Protein AF-A0A6M3MF80-F1 (afdb_monomer_lite)

Radius of gyration: 15.91 Å; chains: 1; bounding box: 51×30×34 Å

pLDDT: mean 82.83, std 15.23, range [41.06, 94.81]

Structure (mmCIF, N/CA/C/O backbone):
data_AF-A0A6M3MF80-F1
#
_entry.id   AF-A0A6M3MF80-F1
#
loop_
_atom_site.group_PDB
_atom_site.id
_atom_site.type_symbol
_atom_site.label_atom_id
_atom_site.label_alt_id
_atom_site.label_comp_id
_atom_site.label_asym_id
_atom_site.label_entity_id
_atom_site.label_seq_id
_atom_site.pdbx_PDB_ins_code
_atom_site.Cartn_x
_atom_site.Cartn_y
_atom_site.Cartn_z
_atom_site.occupancy
_atom_site.B_iso_or_equiv
_atom_site.auth_seq_id
_atom_site.auth_comp_id
_atom_site.auth_asym_id
_atom_site.auth_atom_id
_atom_site.pdbx_PDB_model_num
ATOM 1 N N . MET A 1 1 ? -9.483 19.059 14.553 1.00 41.12 1 MET A N 1
ATOM 2 C CA . MET A 1 1 ? -10.033 18.151 13.521 1.00 41.12 1 MET A CA 1
ATOM 3 C C . MET A 1 1 ? -10.210 16.780 14.150 1.00 41.12 1 MET A C 1
ATOM 5 O O . MET A 1 1 ? -9.221 16.153 14.491 1.00 41.12 1 MET A O 1
ATOM 9 N N . GLY A 1 2 ? -11.447 16.373 14.443 1.00 41.06 2 GLY A N 1
ATOM 10 C CA . GLY A 1 2 ? -11.705 15.128 15.172 1.00 41.06 2 GLY A CA 1
ATOM 11 C C . GLY A 1 2 ? -11.537 13.897 14.283 1.00 41.06 2 GLY A C 1
ATOM 12 O O . GLY A 1 2 ? -12.212 13.803 13.256 1.00 41.06 2 GLY A O 1
ATOM 13 N N . ASN A 1 3 ? -10.690 12.950 14.703 1.00 51.12 3 ASN A N 1
ATOM 14 C CA . ASN A 1 3 ? -10.635 11.589 14.164 1.00 51.12 3 ASN A CA 1
ATOM 15 C C . ASN A 1 3 ? -12.002 10.922 14.370 1.00 51.12 3 ASN A C 1
ATOM 17 O O . ASN A 1 3 ? -12.275 10.303 15.399 1.00 51.12 3 ASN A O 1
ATOM 21 N N . LYS A 1 4 ? -12.902 11.074 13.393 1.00 50.59 4 LYS A N 1
ATOM 22 C CA . LYS A 1 4 ? -14.149 10.308 13.340 1.00 50.59 4 LYS A CA 1
ATOM 23 C C . LYS A 1 4 ? -13.783 8.857 13.047 1.00 50.59 4 LYS A C 1
ATOM 25 O O . LYS A 1 4 ? -13.626 8.476 11.888 1.00 50.59 4 LYS A O 1
ATOM 30 N N . LYS A 1 5 ? -13.644 8.066 14.112 1.00 43.34 5 LYS A N 1
ATOM 31 C CA . LYS A 1 5 ? -13.491 6.612 14.044 1.00 43.34 5 LYS A CA 1
ATOM 32 C C . LYS A 1 5 ? -14.661 6.041 13.230 1.00 43.34 5 LYS A C 1
ATOM 34 O O . LYS A 1 5 ? -15.821 6.338 13.522 1.00 43.34 5 LYS A O 1
ATOM 39 N N . ARG A 1 6 ? -14.377 5.287 12.164 1.00 50.25 6 ARG A N 1
ATOM 40 C CA . ARG A 1 6 ? -15.400 4.748 11.247 1.00 50.25 6 ARG A CA 1
ATOM 41 C C . ARG A 1 6 ? -15.551 3.246 11.457 1.00 50.25 6 ARG A C 1
ATOM 43 O O . ARG A 1 6 ? -14.569 2.524 11.588 1.00 50.25 6 ARG A O 1
ATOM 50 N N . GLN A 1 7 ? -16.801 2.801 11.533 1.00 41.44 7 GLN A N 1
ATOM 51 C CA . GLN A 1 7 ? -17.178 1.448 11.931 1.00 41.44 7 GLN A CA 1
ATOM 52 C C . GLN A 1 7 ? -17.023 0.463 10.759 1.00 41.44 7 GLN A C 1
ATOM 54 O O . GLN A 1 7 ? -17.594 0.663 9.686 1.00 41.44 7 GLN A O 1
ATOM 59 N N . ILE A 1 8 ? -16.256 -0.604 10.968 1.00 50.84 8 ILE A N 1
ATOM 60 C CA . ILE A 1 8 ? -16.008 -1.713 10.042 1.00 50.84 8 ILE A CA 1
ATOM 61 C C . ILE A 1 8 ? -16.216 -2.998 10.850 1.00 50.84 8 ILE A C 1
ATOM 63 O O . ILE A 1 8 ? -15.571 -3.185 11.871 1.00 50.84 8 ILE A O 1
ATOM 67 N N . GLN A 1 9 ? -17.154 -3.860 10.445 1.00 45.75 9 GLN A N 1
ATOM 68 C CA . GLN A 1 9 ? -17.501 -5.097 11.179 1.00 45.75 9 GLN A CA 1
ATOM 69 C C . GLN A 1 9 ? -17.860 -4.898 12.671 1.00 45.75 9 GLN A C 1
ATOM 71 O O . GLN A 1 9 ? -17.595 -5.753 13.505 1.00 45.75 9 GLN A O 1
ATOM 76 N N . GLY A 1 10 ? -18.445 -3.752 13.033 1.00 46.53 10 GLY A N 1
ATOM 77 C CA . GLY A 1 10 ? -18.724 -3.413 14.435 1.00 46.53 10 GLY A CA 1
ATOM 78 C C . GLY A 1 10 ? -17.530 -2.819 15.198 1.00 46.53 10 GLY A C 1
ATOM 79 O O . GLY A 1 10 ? -17.752 -2.185 16.225 1.00 46.53 10 GLY A O 1
ATOM 80 N N . ALA A 1 11 ? -16.307 -2.896 14.663 1.00 49.03 11 ALA A N 1
ATOM 81 C CA . ALA A 1 11 ? -15.111 -2.266 15.216 1.00 49.03 11 ALA A CA 1
ATOM 82 C C . ALA A 1 11 ? -14.863 -0.891 14.568 1.00 49.03 11 ALA A C 1
ATOM 84 O O . ALA A 1 11 ? -14.827 -0.745 13.348 1.00 49.03 11 ALA A O 1
ATOM 85 N N . GLN A 1 12 ? -14.732 0.161 15.375 1.00 57.62 12 GLN A N 1
ATOM 86 C CA . GLN A 1 12 ? -14.357 1.480 14.872 1.00 57.62 12 GLN A CA 1
ATOM 87 C C . GLN A 1 12 ? -12.836 1.549 14.718 1.00 57.62 12 GLN A C 1
ATOM 89 O O . GLN A 1 12 ? -12.127 1.647 15.716 1.00 57.62 12 GLN A O 1
ATOM 94 N N . TYR A 1 13 ? -12.337 1.518 13.482 1.00 65.50 13 TYR A N 1
ATOM 95 C CA . TYR A 1 13 ? -10.906 1.680 13.234 1.00 65.50 13 TYR A CA 1
ATOM 96 C C . TYR A 1 13 ? -10.577 3.162 13.059 1.00 65.50 13 TYR A C 1
ATOM 98 O O . TYR A 1 13 ? -11.255 3.895 12.328 1.00 65.50 13 TYR A O 1
ATOM 106 N N . ASP A 1 14 ? -9.519 3.602 13.732 1.00 83.81 14 ASP A N 1
ATOM 107 C CA . ASP A 1 14 ? -8.822 4.825 13.362 1.00 83.81 14 ASP A CA 1
ATOM 108 C C . ASP A 1 14 ? -7.997 4.511 12.107 1.00 83.81 14 ASP A C 1
ATOM 110 O O . ASP A 1 14 ? -6.937 3.891 12.179 1.00 83.81 14 ASP A O 1
ATOM 114 N N . VAL A 1 15 ? -8.538 4.858 10.934 1.00 85.19 15 VAL A N 1
ATOM 115 C CA . VAL A 1 15 ? -7.902 4.541 9.645 1.00 85.19 15 VAL A CA 1
ATOM 116 C C . VAL A 1 15 ? -6.537 5.220 9.526 1.00 85.19 15 VAL A C 1
ATOM 118 O O . VAL A 1 15 ? -5.638 4.664 8.904 1.00 85.19 15 VAL A O 1
ATOM 121 N N . THR A 1 16 ? -6.361 6.382 10.157 1.00 88.56 16 THR A N 1
ATOM 122 C CA . THR A 1 16 ? -5.079 7.086 10.179 1.00 88.56 16 THR A CA 1
ATOM 123 C C . THR A 1 16 ? -4.037 6.274 10.936 1.00 88.56 16 THR A C 1
ATOM 125 O O . THR A 1 16 ? -2.975 5.995 10.385 1.00 88.56 16 THR A O 1
ATOM 128 N N . ALA A 1 17 ? -4.359 5.827 12.154 1.00 88.69 17 ALA A N 1
ATOM 129 C CA . ALA A 1 17 ? -3.465 4.968 12.930 1.00 88.69 17 ALA A CA 1
ATOM 130 C C . ALA A 1 17 ? -3.173 3.649 12.195 1.00 88.69 17 ALA A C 1
ATOM 132 O O . ALA A 1 17 ? -2.020 3.253 12.062 1.00 88.69 17 ALA A O 1
ATOM 133 N N . LEU A 1 18 ? -4.204 3.023 11.619 1.00 90.62 18 LEU A N 1
ATOM 134 C CA . LEU A 1 18 ? -4.070 1.779 10.862 1.00 90.62 18 LEU A CA 1
ATOM 135 C C . LEU A 1 18 ? -3.082 1.906 9.691 1.00 90.62 18 LEU A C 1
ATOM 137 O O . LEU A 1 18 ? -2.252 1.021 9.488 1.00 90.62 18 LEU A O 1
ATOM 141 N N . VAL A 1 19 ? -3.185 2.985 8.911 1.00 92.31 19 VAL A N 1
ATOM 142 C CA . VAL A 1 19 ? -2.297 3.228 7.767 1.00 92.31 19 VAL A CA 1
ATOM 143 C C . VAL A 1 19 ? -0.877 3.522 8.231 1.00 92.31 19 VAL A C 1
ATOM 145 O O . VAL A 1 19 ? 0.053 2.921 7.703 1.00 92.31 19 VAL A O 1
ATOM 148 N N . LEU A 1 20 ? -0.705 4.382 9.237 1.00 92.31 20 LEU A N 1
ATOM 149 C CA . LEU A 1 20 ? 0.613 4.697 9.793 1.00 92.31 20 LEU A CA 1
ATOM 150 C C . LEU A 1 20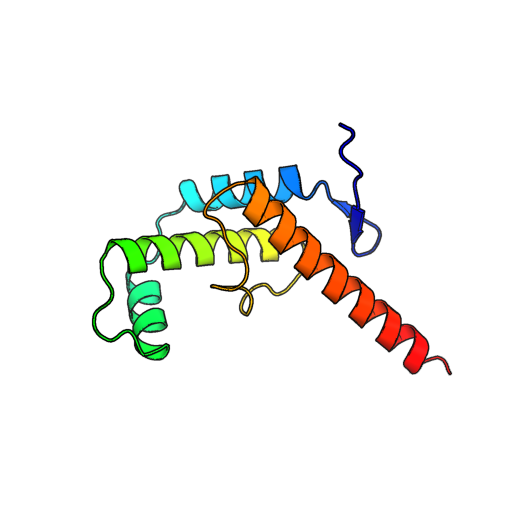 ? 1.326 3.444 10.307 1.00 92.31 20 LEU A C 1
ATOM 152 O O . LEU A 1 20 ? 2.488 3.214 9.987 1.00 92.31 20 LEU A O 1
ATOM 156 N N . GLU A 1 21 ? 0.618 2.601 11.052 1.00 92.94 21 GLU A N 1
ATOM 157 C CA . GLU A 1 21 ? 1.169 1.362 11.591 1.00 92.94 21 GLU A CA 1
ATOM 158 C C . GLU A 1 21 ? 1.473 0.325 10.499 1.00 92.94 21 GLU A C 1
ATOM 160 O O . GLU A 1 21 ? 2.427 -0.442 10.630 1.00 92.94 21 GLU A O 1
ATOM 165 N N . ALA A 1 22 ? 0.685 0.281 9.420 1.00 93.31 22 ALA A N 1
ATOM 166 C CA . ALA A 1 22 ? 0.958 -0.586 8.276 1.00 93.31 22 ALA A CA 1
ATOM 167 C C . ALA A 1 22 ? 2.177 -0.112 7.469 1.00 93.31 22 ALA A C 1
ATOM 169 O O . ALA A 1 22 ? 2.993 -0.938 7.067 1.00 93.31 22 ALA A O 1
ATOM 170 N N . MET A 1 23 ? 2.326 1.201 7.273 1.00 93.19 23 MET A N 1
ATOM 171 C CA . MET A 1 23 ? 3.507 1.793 6.636 1.00 93.19 23 MET A CA 1
ATOM 172 C C . MET A 1 23 ? 4.765 1.536 7.466 1.00 93.19 23 MET A C 1
ATOM 174 O O . MET A 1 23 ? 5.736 1.009 6.937 1.00 93.19 23 MET A O 1
ATOM 178 N N . ALA A 1 24 ? 4.708 1.785 8.776 1.00 93.25 24 ALA A N 1
ATOM 179 C CA . ALA A 1 24 ? 5.822 1.509 9.679 1.00 93.25 24 ALA A CA 1
ATOM 180 C C . ALA A 1 24 ? 6.206 0.018 9.704 1.00 93.25 24 ALA A C 1
ATOM 182 O O . ALA A 1 24 ? 7.386 -0.312 9.749 1.00 93.25 24 ALA A O 1
ATOM 183 N N . ALA A 1 25 ? 5.226 -0.891 9.652 1.00 91.81 25 ALA A N 1
ATOM 184 C CA . ALA A 1 25 ? 5.494 -2.327 9.584 1.00 91.81 25 ALA A CA 1
ATOM 185 C C . ALA A 1 25 ? 6.148 -2.747 8.258 1.00 91.81 25 ALA A C 1
ATOM 187 O O . ALA A 1 25 ? 6.995 -3.634 8.259 1.00 91.81 25 ALA A O 1
ATOM 188 N N . ALA A 1 26 ? 5.774 -2.125 7.138 1.00 90.25 26 ALA A N 1
ATOM 189 C CA . ALA A 1 26 ? 6.410 -2.383 5.850 1.00 90.25 26 ALA A CA 1
ATOM 190 C C . ALA A 1 26 ? 7.850 -1.848 5.805 1.00 90.25 26 ALA A C 1
ATOM 192 O O . ALA A 1 26 ? 8.726 -2.504 5.250 1.00 90.25 26 ALA A O 1
ATOM 193 N N . ASP A 1 27 ? 8.103 -0.692 6.424 1.00 87.75 27 ASP A N 1
ATOM 194 C CA . ASP A 1 27 ? 9.421 -0.047 6.428 1.00 87.75 27 ASP A CA 1
ATOM 195 C C . ASP A 1 27 ? 10.461 -0.806 7.287 1.00 87.75 27 ASP A C 1
ATOM 197 O O . ASP A 1 27 ? 11.662 -0.619 7.101 1.00 87.75 27 ASP A O 1
ATOM 201 N N . THR A 1 28 ? 10.035 -1.687 8.203 1.00 88.12 28 THR A N 1
ATOM 202 C CA . THR A 1 28 ? 10.934 -2.542 9.007 1.00 88.12 28 THR A CA 1
ATOM 203 C C . THR A 1 28 ? 11.144 -3.942 8.428 1.00 88.12 28 THR A C 1
ATOM 205 O O . THR A 1 28 ? 11.952 -4.709 8.956 1.00 88.12 28 THR A O 1
ATOM 208 N N . GLN A 1 29 ? 10.432 -4.298 7.358 1.00 88.25 29 GLN A N 1
ATOM 209 C CA . GLN A 1 29 ? 10.541 -5.608 6.726 1.00 88.25 29 GLN A CA 1
ATOM 210 C C . GLN A 1 29 ? 11.621 -5.634 5.647 1.00 88.25 29 GLN A C 1
ATOM 212 O O . GLN A 1 29 ? 11.823 -4.679 4.898 1.00 88.25 29 GLN A O 1
ATOM 217 N N . VAL A 1 30 ? 12.280 -6.787 5.520 1.00 87.75 30 VAL A N 1
ATOM 218 C CA . VAL A 1 30 ? 13.078 -7.089 4.331 1.00 87.75 30 VAL A CA 1
ATOM 219 C C . VAL A 1 30 ? 12.104 -7.294 3.174 1.00 87.75 30 VAL A C 1
ATOM 221 O O . VAL A 1 30 ? 11.332 -8.252 3.167 1.00 87.75 30 VAL A O 1
ATOM 224 N N . LEU A 1 31 ? 12.109 -6.359 2.226 1.00 89.69 31 LEU A N 1
ATOM 225 C CA . LEU A 1 31 ? 11.219 -6.388 1.071 1.00 89.69 31 LEU A CA 1
ATOM 226 C C . LEU A 1 31 ? 11.661 -7.467 0.074 1.00 89.69 31 LEU A C 1
ATOM 228 O O . LEU A 1 31 ? 12.827 -7.522 -0.313 1.00 89.69 31 LEU A O 1
ATOM 232 N N . ASP A 1 32 ? 10.712 -8.285 -0.384 1.00 89.00 32 ASP A N 1
ATOM 233 C CA . ASP A 1 32 ? 10.946 -9.273 -1.440 1.00 89.00 32 ASP A CA 1
ATOM 234 C C . ASP A 1 32 ? 10.919 -8.594 -2.817 1.00 89.00 32 ASP A C 1
ATOM 236 O O . ASP A 1 32 ? 9.879 -8.429 -3.465 1.00 89.00 32 ASP A O 1
ATOM 240 N N . THR A 1 33 ? 12.091 -8.130 -3.243 1.00 91.25 33 THR A N 1
ATOM 241 C CA . THR A 1 33 ? 12.274 -7.425 -4.514 1.00 91.25 33 THR A CA 1
ATOM 242 C C . THR A 1 33 ? 12.210 -8.360 -5.723 1.00 91.25 33 THR A C 1
ATOM 244 O O . THR A 1 33 ? 11.859 -7.915 -6.816 1.00 91.25 33 THR A O 1
ATOM 247 N N . GLU A 1 34 ? 12.476 -9.654 -5.545 1.00 92.62 34 GLU A N 1
ATOM 248 C CA . GLU A 1 34 ? 12.424 -10.642 -6.624 1.00 92.62 34 GLU A CA 1
ATOM 249 C C . GLU A 1 34 ? 10.972 -10.994 -6.964 1.00 92.62 34 GLU A C 1
ATOM 251 O O . GLU A 1 34 ? 10.562 -10.903 -8.126 1.00 92.62 34 GLU A O 1
ATOM 256 N N . ALA A 1 35 ? 10.139 -11.260 -5.952 1.00 90.31 35 ALA A N 1
ATOM 257 C CA . ALA A 1 35 ? 8.701 -11.433 -6.151 1.00 90.31 35 ALA A CA 1
ATOM 258 C C . ALA A 1 35 ? 8.047 -10.175 -6.752 1.00 90.31 35 ALA A C 1
ATOM 260 O O . ALA A 1 35 ? 7.137 -10.271 -7.587 1.00 90.31 35 ALA A O 1
ATOM 261 N N . ALA A 1 36 ? 8.527 -8.984 -6.376 1.00 92.62 36 ALA A N 1
ATOM 262 C CA . ALA A 1 36 ? 8.080 -7.725 -6.964 1.00 92.62 36 ALA A CA 1
ATOM 263 C C . ALA A 1 36 ? 8.469 -7.601 -8.447 1.00 92.62 36 ALA A C 1
ATOM 265 O O . ALA A 1 36 ? 7.617 -7.237 -9.260 1.00 92.62 36 ALA A O 1
ATOM 266 N N . ARG A 1 37 ? 9.706 -7.956 -8.834 1.00 93.69 37 ARG A N 1
ATOM 267 C CA . ARG A 1 37 ? 10.128 -7.998 -10.250 1.00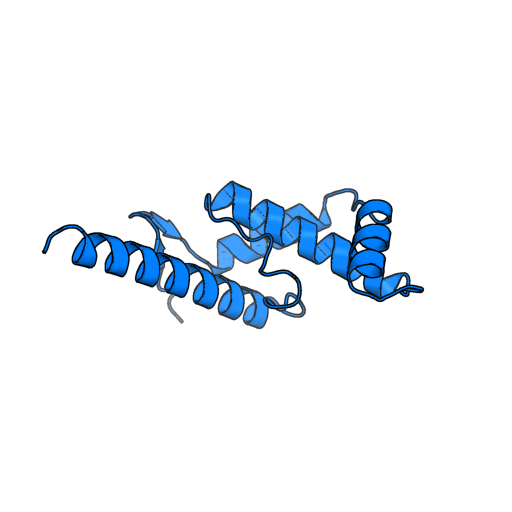 93.69 37 ARG A CA 1
ATOM 268 C C . ARG A 1 37 ? 9.266 -8.942 -11.070 1.00 93.69 37 ARG A C 1
ATOM 270 O O . ARG A 1 37 ? 8.772 -8.545 -12.123 1.00 93.69 37 ARG A O 1
ATOM 277 N N . GLN A 1 38 ? 9.045 -10.156 -10.575 1.00 93.00 38 GLN A N 1
ATOM 278 C CA . GLN A 1 38 ? 8.216 -11.148 -11.258 1.00 93.00 38 GLN A CA 1
ATOM 279 C C . GLN A 1 38 ? 6.783 -10.639 -11.430 1.00 93.00 38 GLN A C 1
ATOM 281 O O . GLN A 1 38 ? 6.237 -10.687 -12.530 1.00 93.00 38 GLN A O 1
ATOM 286 N N . SER A 1 39 ? 6.195 -10.065 -10.378 1.00 91.19 39 SER A N 1
ATOM 287 C CA . SER A 1 39 ? 4.850 -9.483 -10.435 1.00 91.19 39 SER A CA 1
ATOM 288 C C . SER A 1 39 ? 4.749 -8.340 -11.450 1.00 91.19 39 SER A C 1
ATOM 290 O O . SER A 1 39 ? 3.800 -8.287 -12.232 1.00 91.19 39 SER A O 1
ATOM 292 N N . LEU A 1 40 ? 5.740 -7.445 -11.487 1.00 92.31 40 LEU A N 1
ATOM 293 C CA . LEU A 1 40 ? 5.803 -6.359 -12.467 1.00 92.31 40 LEU A CA 1
ATOM 294 C C . LEU A 1 40 ? 5.943 -6.891 -13.901 1.00 92.31 40 LEU A C 1
ATOM 296 O O . LEU A 1 40 ? 5.276 -6.378 -14.802 1.00 92.31 40 LEU A O 1
ATOM 300 N N . ALA A 1 41 ? 6.729 -7.950 -14.107 1.00 92.94 41 ALA A N 1
ATOM 301 C CA . ALA A 1 41 ? 6.850 -8.618 -15.399 1.00 92.94 41 ALA A CA 1
ATOM 302 C C . ALA A 1 41 ? 5.518 -9.238 -15.852 1.00 92.94 41 ALA A C 1
ATOM 304 O O . ALA A 1 41 ? 5.112 -9.023 -16.995 1.00 92.94 41 ALA A O 1
ATOM 305 N N . TYR A 1 42 ? 4.782 -9.906 -14.953 1.00 89.75 42 TYR A N 1
ATOM 306 C CA . TYR A 1 42 ? 3.426 -10.405 -15.231 1.00 89.75 42 TYR A CA 1
ATOM 307 C C . TYR A 1 42 ? 2.440 -9.283 -15.593 1.00 89.75 42 TYR A C 1
ATOM 309 O O . TYR A 1 42 ? 1.522 -9.499 -16.381 1.00 89.75 42 TYR A O 1
ATOM 317 N N . MET A 1 43 ? 2.641 -8.074 -15.063 1.00 87.56 43 MET A N 1
ATOM 318 C CA . MET A 1 43 ? 1.862 -6.879 -15.412 1.00 87.56 43 MET A CA 1
ATOM 319 C C . MET A 1 43 ? 2.324 -6.191 -16.712 1.00 87.56 43 MET A C 1
ATOM 321 O O . MET A 1 43 ? 1.810 -5.126 -17.054 1.00 87.56 43 MET A O 1
ATOM 325 N N . GLY A 1 44 ? 3.286 -6.764 -17.440 1.00 91.19 44 GLY A N 1
ATOM 326 C CA . GLY A 1 44 ? 3.787 -6.234 -18.711 1.00 91.19 44 GLY A CA 1
ATOM 327 C C . GLY A 1 44 ? 4.950 -5.243 -18.586 1.00 91.19 44 GLY A C 1
ATOM 328 O O . GLY A 1 44 ? 5.392 -4.695 -19.594 1.00 91.19 44 GLY A O 1
ATOM 329 N N . ARG A 1 45 ? 5.492 -5.017 -17.381 1.00 90.31 45 ARG A N 1
ATOM 330 C CA . ARG A 1 45 ? 6.748 -4.276 -17.178 1.00 90.31 45 ARG A CA 1
ATOM 331 C C . ARG A 1 45 ? 7.920 -5.249 -17.220 1.00 90.31 45 ARG A C 1
ATOM 333 O O . ARG A 1 45 ? 8.364 -5.742 -16.193 1.00 90.31 45 ARG A O 1
ATOM 340 N N . THR A 1 46 ? 8.419 -5.517 -18.423 1.00 86.00 46 THR A N 1
ATOM 341 C CA . THR A 1 46 ? 9.496 -6.492 -18.673 1.00 86.00 46 THR A CA 1
ATOM 342 C C . THR A 1 46 ? 10.889 -6.015 -18.254 1.00 86.00 46 THR A C 1
ATOM 344 O O . THR A 1 46 ? 11.788 -6.837 -18.122 1.00 86.00 46 THR A O 1
ATOM 347 N N . ASN A 1 47 ? 11.073 -4.714 -18.009 1.00 90.31 47 ASN A N 1
ATOM 348 C CA . ASN A 1 47 ? 12.312 -4.147 -17.471 1.00 90.31 47 ASN A CA 1
ATOM 349 C C . ASN A 1 47 ? 12.000 -3.049 -16.433 1.00 90.31 47 ASN A C 1
ATOM 351 O O . ASN A 1 47 ? 12.107 -1.860 -16.748 1.00 90.31 47 ASN A O 1
ATOM 355 N N . PRO A 1 48 ? 11.502 -3.414 -15.236 1.00 91.62 48 PRO A N 1
ATOM 356 C CA . PRO A 1 48 ? 11.174 -2.435 -14.212 1.00 91.62 48 PRO A CA 1
ATOM 357 C C . PRO A 1 48 ? 12.453 -1.832 -13.625 1.00 91.62 48 PRO A C 1
ATOM 359 O O . PRO A 1 48 ? 13.430 -2.540 -13.385 1.00 91.62 48 PRO A O 1
ATOM 362 N N . THR A 1 49 ? 12.446 -0.526 -13.361 1.00 94.56 49 THR A N 1
ATOM 363 C CA . THR A 1 49 ? 13.562 0.120 -12.654 1.00 94.56 49 THR A CA 1
ATOM 364 C C . THR A 1 49 ? 13.616 -0.351 -11.201 1.00 94.56 49 THR A C 1
ATOM 366 O O . THR A 1 49 ? 12.591 -0.729 -10.631 1.00 94.56 49 THR A O 1
ATOM 369 N N . ASP A 1 50 ? 14.782 -0.278 -10.556 1.00 92.62 50 ASP A N 1
ATOM 370 C CA . ASP A 1 50 ? 14.904 -0.660 -9.141 1.00 92.62 50 ASP A CA 1
ATOM 371 C C . ASP A 1 50 ? 13.973 0.160 -8.234 1.00 92.62 50 ASP A C 1
ATOM 373 O O . ASP A 1 50 ? 13.407 -0.370 -7.281 1.00 92.62 50 ASP A O 1
ATOM 377 N N . GLU A 1 51 ? 13.717 1.423 -8.583 1.00 91.88 51 GLU A N 1
ATOM 378 C CA . GLU A 1 51 ? 12.726 2.261 -7.904 1.00 91.88 51 GLU A CA 1
ATOM 379 C C . GLU A 1 51 ? 11.298 1.708 -8.048 1.00 91.88 51 GLU A C 1
ATOM 381 O O . GLU A 1 51 ? 10.550 1.652 -7.072 1.00 91.88 51 GLU A O 1
ATOM 386 N N . GLN A 1 52 ? 10.911 1.247 -9.244 1.00 92.44 52 GLN A N 1
ATOM 387 C CA . GLN A 1 52 ? 9.602 0.624 -9.464 1.00 92.44 52 GLN A CA 1
ATOM 388 C C . GLN A 1 52 ? 9.460 -0.678 -8.675 1.00 92.44 52 GLN A C 1
ATOM 390 O O . GLN A 1 52 ? 8.400 -0.929 -8.102 1.00 92.44 52 GLN A O 1
ATOM 395 N N . VAL A 1 53 ? 10.523 -1.483 -8.622 1.00 94.75 53 VAL A N 1
ATOM 396 C CA . VAL A 1 53 ? 10.564 -2.732 -7.853 1.00 94.75 53 VAL A CA 1
ATOM 397 C C . VAL A 1 53 ? 10.437 -2.447 -6.359 1.00 94.75 53 VAL A C 1
ATOM 399 O O . VAL A 1 53 ? 9.568 -3.021 -5.704 1.00 94.75 53 VAL A O 1
ATOM 402 N N . ALA A 1 54 ? 11.245 -1.527 -5.826 1.00 93.00 54 ALA A N 1
ATOM 403 C CA . ALA A 1 54 ? 11.215 -1.141 -4.419 1.00 93.00 54 ALA A CA 1
ATOM 404 C C . ALA A 1 54 ? 9.847 -0.573 -4.022 1.00 93.00 54 ALA A C 1
ATOM 406 O O . ALA A 1 54 ? 9.277 -0.971 -3.004 1.00 93.00 54 ALA A O 1
ATOM 407 N N . ARG A 1 55 ? 9.275 0.298 -4.863 1.00 92.31 55 ARG A N 1
ATOM 408 C CA . ARG A 1 55 ? 7.931 0.838 -4.658 1.00 92.31 55 ARG A CA 1
ATOM 409 C C . ARG A 1 55 ? 6.880 -0.270 -4.630 1.00 92.31 55 ARG A C 1
ATOM 411 O O . ARG A 1 55 ? 6.079 -0.313 -3.701 1.00 92.31 55 ARG A O 1
ATOM 418 N N . TYR A 1 56 ? 6.884 -1.167 -5.614 1.00 93.50 56 TYR A N 1
ATOM 419 C CA . TYR A 1 56 ? 5.911 -2.257 -5.692 1.00 93.50 56 TYR A CA 1
ATOM 420 C C . TYR A 1 56 ? 6.020 -3.206 -4.491 1.00 93.50 56 TYR A C 1
ATOM 422 O O . TYR A 1 56 ? 5.004 -3.568 -3.895 1.00 93.50 56 TYR A O 1
ATOM 430 N N . ALA A 1 57 ? 7.243 -3.574 -4.098 1.00 94.31 57 ALA A N 1
ATOM 431 C CA . ALA A 1 57 ? 7.487 -4.420 -2.935 1.00 94.31 57 ALA A CA 1
ATOM 432 C C . ALA A 1 57 ? 6.977 -3.754 -1.647 1.00 94.31 57 ALA A C 1
ATOM 434 O O . ALA A 1 57 ? 6.255 -4.379 -0.867 1.00 94.31 57 ALA A O 1
ATOM 435 N N . ARG A 1 58 ? 7.266 -2.458 -1.467 1.00 94.06 58 ARG A N 1
ATOM 436 C CA . ARG A 1 58 ? 6.792 -1.675 -0.321 1.00 94.06 58 ARG A CA 1
ATOM 437 C C . ARG A 1 58 ? 5.268 -1.594 -0.275 1.00 94.06 58 ARG A C 1
ATOM 439 O O . ARG A 1 58 ? 4.673 -1.900 0.753 1.00 94.06 58 ARG A O 1
ATOM 446 N N . GLU A 1 59 ? 4.619 -1.215 -1.374 1.00 94.31 59 GLU A N 1
ATOM 447 C CA . GLU A 1 59 ? 3.153 -1.130 -1.439 1.00 94.31 59 GLU A CA 1
ATOM 448 C C . GLU A 1 59 ? 2.498 -2.494 -1.174 1.00 94.31 59 GLU A C 1
ATOM 450 O O . GLU A 1 59 ? 1.499 -2.572 -0.457 1.00 94.31 59 GLU A O 1
ATOM 455 N N . THR A 1 60 ? 3.092 -3.583 -1.672 1.00 93.31 60 THR A N 1
ATOM 456 C CA . THR A 1 60 ? 2.634 -4.953 -1.392 1.00 93.31 60 THR A CA 1
ATOM 457 C C . THR A 1 60 ? 2.698 -5.273 0.103 1.00 93.31 60 THR A C 1
ATOM 459 O O . THR A 1 60 ? 1.715 -5.763 0.664 1.00 93.31 60 THR A O 1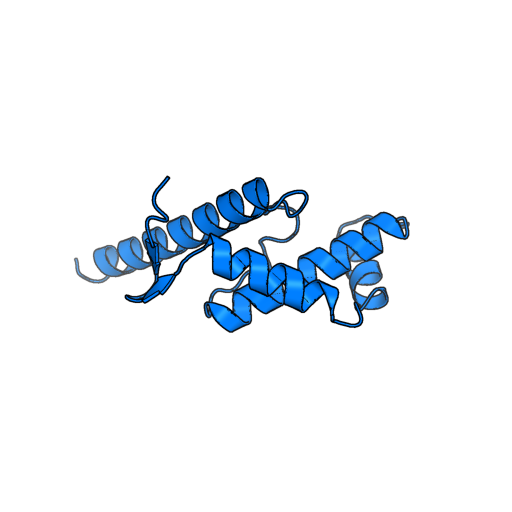
ATOM 462 N N . ALA A 1 61 ? 3.812 -4.955 0.768 1.00 94.00 61 ALA A N 1
ATOM 463 C CA . ALA A 1 61 ? 3.980 -5.169 2.205 1.00 94.00 61 ALA A CA 1
ATOM 464 C C . ALA A 1 61 ? 2.977 -4.346 3.034 1.00 94.00 61 ALA A C 1
ATOM 466 O O . ALA A 1 61 ? 2.350 -4.878 3.954 1.00 94.00 61 ALA A O 1
ATOM 467 N N . ILE A 1 62 ? 2.734 -3.082 2.660 1.00 94.81 62 ILE A N 1
ATOM 468 C CA . ILE A 1 62 ? 1.724 -2.234 3.316 1.00 94.81 62 ILE A CA 1
ATOM 469 C C . ILE A 1 62 ? 0.333 -2.867 3.193 1.00 94.81 62 ILE A C 1
ATOM 471 O O . ILE A 1 62 ? -0.394 -2.983 4.182 1.00 94.81 62 ILE A O 1
ATOM 475 N N . LEU A 1 63 ? -0.050 -3.313 1.993 1.00 94.25 63 LEU A N 1
ATOM 476 C CA . LEU A 1 63 ? -1.347 -3.952 1.759 1.00 94.25 63 LEU A CA 1
ATOM 477 C C . LEU A 1 63 ? -1.488 -5.275 2.527 1.00 94.25 63 LEU A C 1
ATOM 479 O O . LEU A 1 63 ? -2.571 -5.558 3.045 1.00 94.25 63 LEU A O 1
ATOM 483 N N . ALA A 1 64 ? -0.414 -6.057 2.653 1.00 92.88 64 ALA A N 1
ATOM 484 C CA . ALA A 1 64 ? -0.396 -7.269 3.470 1.00 92.88 64 ALA A CA 1
ATOM 485 C C . ALA A 1 64 ? -0.587 -6.956 4.966 1.00 92.88 64 ALA A C 1
ATOM 487 O O . ALA A 1 64 ? -1.399 -7.604 5.632 1.00 92.88 64 ALA A O 1
ATOM 488 N N . ALA A 1 65 ? 0.079 -5.919 5.485 1.00 93.00 65 ALA A N 1
ATOM 489 C CA . ALA A 1 65 ? -0.091 -5.459 6.864 1.00 93.00 65 ALA A CA 1
ATOM 490 C C . ALA A 1 65 ? -1.509 -4.919 7.130 1.00 93.00 65 ALA A C 1
ATOM 492 O O . ALA A 1 65 ? -2.099 -5.179 8.179 1.00 93.00 65 ALA A O 1
ATOM 493 N N . LEU A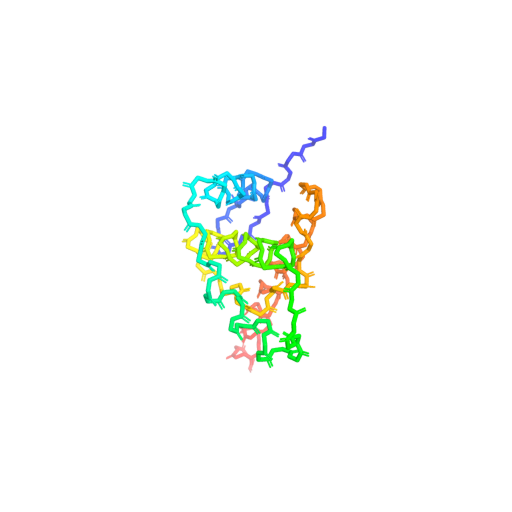 1 66 ? -2.105 -4.204 6.172 1.00 92.06 66 LEU A N 1
ATOM 494 C CA . LEU A 1 66 ? -3.503 -3.772 6.255 1.00 92.06 66 LEU A CA 1
ATOM 495 C C . LEU A 1 66 ? -4.467 -4.965 6.267 1.00 92.06 66 LEU A C 1
ATOM 497 O O . LEU A 1 66 ? -5.447 -4.968 7.020 1.00 92.06 66 LEU A O 1
ATOM 501 N N . ALA A 1 67 ? -4.193 -5.985 5.452 1.00 90.69 67 ALA A N 1
ATOM 502 C CA . ALA A 1 67 ? -5.009 -7.188 5.380 1.00 90.69 67 ALA A CA 1
ATOM 503 C C . ALA A 1 67 ? -4.987 -7.977 6.693 1.00 90.69 67 ALA A C 1
ATOM 505 O O . ALA A 1 67 ? -6.051 -8.351 7.186 1.00 90.69 67 ALA A O 1
ATOM 506 N N . SER A 1 68 ? -3.812 -8.166 7.301 1.00 89.62 68 SER A N 1
ATOM 507 C CA . SER A 1 68 ? -3.686 -8.891 8.572 1.00 89.62 68 SER A CA 1
ATOM 508 C C . SER A 1 68 ? -4.412 -8.188 9.725 1.00 89.62 68 SER A C 1
ATOM 510 O O . SER A 1 68 ? -5.031 -8.846 10.556 1.00 89.62 68 SER A O 1
ATOM 512 N N . ARG A 1 69 ? -4.407 -6.849 9.745 1.00 87.62 69 ARG A N 1
ATOM 513 C CA . ARG A 1 69 ? -5.025 -6.037 10.809 1.00 87.62 69 ARG A CA 1
ATOM 514 C C . ARG A 1 69 ? -6.542 -5.896 10.692 1.00 87.62 69 ARG A C 1
ATOM 516 O O . ARG A 1 69 ? -7.224 -5.720 11.698 1.00 87.62 69 ARG A O 1
ATOM 523 N N . THR A 1 70 ? -7.075 -5.920 9.473 1.00 85.56 70 THR A N 1
ATOM 524 C CA . THR A 1 70 ? -8.508 -5.673 9.215 1.00 85.56 70 THR A CA 1
ATOM 525 C C . THR A 1 70 ? -9.286 -6.919 8.798 1.00 85.56 70 THR A C 1
ATOM 527 O O . THR A 1 70 ? -10.511 -6.867 8.707 1.00 85.56 70 THR A O 1
ATOM 530 N N . GLY A 1 71 ? -8.598 -8.011 8.451 1.00 84.81 71 GLY A N 1
ATOM 531 C CA . GLY A 1 71 ? -9.200 -9.195 7.832 1.00 84.81 71 GLY A CA 1
ATOM 532 C C . GLY A 1 71 ? -9.746 -8.954 6.415 1.00 84.81 71 GLY A C 1
ATOM 533 O O . GLY A 1 71 ? -10.389 -9.833 5.834 1.00 84.81 71 GLY A O 1
ATOM 534 N N . ALA A 1 72 ? -9.536 -7.769 5.830 1.00 86.69 72 ALA A N 1
ATOM 535 C CA . ALA A 1 72 ? -9.951 -7.472 4.466 1.00 86.69 72 ALA A CA 1
ATOM 536 C C . ALA A 1 72 ? -8.889 -7.930 3.456 1.00 86.69 72 ALA A C 1
ATOM 538 O O . ALA A 1 72 ? -7.694 -7.786 3.672 1.00 86.69 72 ALA A O 1
ATOM 539 N N . ASN A 1 73 ? -9.320 -8.439 2.302 1.00 88.56 73 ASN A N 1
ATOM 540 C CA . ASN A 1 73 ? -8.399 -8.788 1.219 1.00 88.56 73 ASN A CA 1
ATOM 541 C C . ASN A 1 73 ? -8.009 -7.519 0.446 1.00 88.56 73 ASN A C 1
ATOM 543 O O . ASN A 1 73 ? -8.863 -6.943 -0.226 1.00 88.56 73 ASN A O 1
ATOM 547 N N . PHE A 1 74 ? -6.750 -7.094 0.523 1.00 91.12 74 PHE A N 1
ATOM 548 C CA . PHE A 1 74 ? -6.229 -5.915 -0.176 1.00 91.12 74 PHE A CA 1
ATOM 549 C C . PHE A 1 74 ? -5.469 -6.226 -1.477 1.00 91.12 74 PHE A C 1
ATOM 551 O O . PHE A 1 74 ? -5.065 -5.287 -2.157 1.00 91.12 74 PHE A O 1
ATOM 558 N N . GLY A 1 75 ? -5.316 -7.496 -1.880 1.00 84.88 75 GLY A N 1
ATOM 559 C CA . GLY A 1 75 ? -4.429 -7.888 -2.991 1.00 84.88 75 GLY A CA 1
ATOM 560 C C . GLY A 1 75 ? -4.714 -7.178 -4.322 1.00 84.88 75 GLY A C 1
ATOM 561 O O . GLY A 1 75 ? -3.800 -6.812 -5.047 1.00 84.88 75 GLY A O 1
ATOM 562 N N . ASN A 1 76 ? -5.982 -6.861 -4.599 1.00 86.94 76 ASN A N 1
ATOM 563 C CA . ASN A 1 76 ? -6.392 -6.158 -5.823 1.00 86.94 76 ASN A CA 1
ATOM 564 C C . ASN A 1 76 ? -6.331 -4.623 -5.727 1.00 86.94 76 ASN A C 1
ATOM 566 O O . ASN A 1 76 ? -6.881 -3.947 -6.604 1.00 86.94 76 ASN A O 1
ATOM 570 N N . GLN A 1 77 ? -5.785 -4.071 -4.640 1.00 92.75 77 GLN A N 1
ATOM 571 C CA . GLN A 1 77 ? -5.664 -2.626 -4.419 1.00 92.75 77 GLN A CA 1
ATOM 572 C C . GLN A 1 77 ? -4.266 -2.078 -4.732 1.00 92.75 77 GLN A C 1
ATOM 574 O O . GLN A 1 77 ? -4.087 -0.861 -4.689 1.00 92.75 77 GLN A O 1
ATOM 579 N N . ILE A 1 78 ? -3.310 -2.939 -5.094 1.00 90.56 78 ILE A N 1
ATOM 580 C CA . ILE A 1 78 ? -1.997 -2.497 -5.567 1.00 90.56 78 ILE A CA 1
ATOM 581 C C . ILE A 1 78 ? -2.147 -1.609 -6.808 1.00 90.56 78 ILE A C 1
ATOM 583 O O . ILE A 1 78 ? -2.961 -1.895 -7.690 1.00 90.56 78 ILE A O 1
ATOM 587 N N . GLY A 1 79 ? -1.461 -0.464 -6.816 1.00 87.06 79 GLY A N 1
ATOM 588 C CA . GLY A 1 79 ? -1.617 0.578 -7.837 1.00 87.06 79 GLY A CA 1
ATOM 589 C C . GLY A 1 79 ? -2.962 1.328 -7.841 1.00 87.06 79 GLY A C 1
ATOM 590 O O . GLY A 1 79 ? -3.120 2.257 -8.628 1.00 87.06 79 GLY A O 1
ATOM 591 N N . LYS A 1 80 ? -3.937 0.960 -6.993 1.00 91.00 80 LYS A N 1
ATOM 592 C CA . LYS A 1 80 ? -5.225 1.677 -6.842 1.00 91.00 80 LYS A CA 1
ATOM 593 C C . LYS A 1 80 ? -5.262 2.562 -5.605 1.00 91.00 80 LYS A C 1
ATOM 595 O O . LYS A 1 80 ? -5.904 3.608 -5.624 1.00 91.00 80 LYS A O 1
ATOM 600 N N . ILE A 1 81 ? -4.643 2.104 -4.520 1.00 92.62 81 ILE A N 1
ATOM 601 C CA . ILE A 1 81 ? -4.393 2.924 -3.339 1.00 92.62 81 ILE A CA 1
ATOM 602 C C . ILE A 1 81 ? -2.997 3.505 -3.503 1.00 92.62 81 ILE A C 1
ATOM 604 O O . ILE A 1 81 ? -2.037 2.761 -3.677 1.00 92.62 81 ILE A O 1
ATOM 608 N N . ASP A 1 82 ? -2.914 4.830 -3.471 1.00 91.94 82 ASP A N 1
ATOM 609 C CA . ASP A 1 82 ? -1.644 5.536 -3.524 1.00 91.94 82 ASP A CA 1
ATOM 610 C C . ASP A 1 82 ? -1.064 5.674 -2.112 1.00 91.94 82 ASP A C 1
ATOM 612 O O . ASP A 1 82 ? -1.753 6.131 -1.201 1.00 91.94 82 ASP A O 1
ATOM 616 N N . PHE A 1 83 ? 0.196 5.272 -1.948 1.00 93.06 83 PHE A N 1
ATOM 617 C CA . PHE A 1 83 ? 0.955 5.361 -0.699 1.00 93.06 83 PHE A CA 1
ATOM 618 C C . PHE A 1 83 ? 2.073 6.414 -0.761 1.00 93.06 83 PHE A C 1
ATOM 620 O O . PHE A 1 83 ? 2.993 6.389 0.061 1.00 93.06 83 PHE A O 1
ATOM 627 N N . SER A 1 84 ? 1.999 7.336 -1.730 1.00 88.81 84 SER A N 1
ATOM 628 C CA . SER A 1 84 ? 2.908 8.480 -1.875 1.00 88.81 84 SER A CA 1
ATOM 629 C C . SER A 1 84 ? 2.857 9.450 -0.690 1.00 88.81 84 SER A C 1
ATOM 631 O O . SER A 1 84 ? 3.869 10.059 -0.349 1.00 88.81 84 SER A O 1
ATOM 633 N N . SER A 1 85 ? 1.702 9.577 -0.031 1.00 91.25 85 SER A N 1
ATOM 634 C CA . SER A 1 85 ? 1.537 10.362 1.188 1.00 91.25 85 SER A CA 1
ATOM 635 C C . SER A 1 85 ? 0.579 9.676 2.159 1.00 91.25 85 SER A C 1
ATOM 637 O O . SER A 1 85 ? -0.249 8.843 1.786 1.00 91.25 85 SER A O 1
ATOM 639 N N . ILE A 1 86 ? 0.683 10.036 3.439 1.00 89.31 86 ILE A N 1
ATOM 640 C CA . ILE A 1 86 ? -0.213 9.508 4.476 1.00 89.31 86 ILE A CA 1
ATOM 641 C C . ILE A 1 86 ? -1.664 9.901 4.171 1.00 89.31 86 ILE A C 1
ATOM 643 O O . ILE A 1 86 ? -2.571 9.091 4.339 1.00 89.31 86 ILE A O 1
ATOM 647 N N . GLU A 1 87 ? -1.897 11.123 3.692 1.00 88.25 87 GLU A N 1
ATOM 648 C CA . GLU A 1 87 ? -3.242 11.615 3.392 1.00 88.25 87 GLU A CA 1
ATOM 649 C C . GLU A 1 87 ? -3.904 10.823 2.255 1.00 88.25 87 GLU A C 1
ATOM 651 O O . GLU A 1 87 ? -5.046 10.371 2.401 1.00 88.25 87 GLU A O 1
ATOM 656 N N . THR A 1 88 ? -3.184 10.589 1.151 1.00 91.69 88 THR A N 1
ATOM 657 C CA . THR A 1 88 ? -3.701 9.821 0.006 1.00 91.69 88 THR A CA 1
ATOM 658 C C . THR A 1 88 ? -3.927 8.359 0.378 1.00 91.69 88 THR A C 1
ATOM 660 O O . THR A 1 88 ? -4.983 7.801 0.055 1.00 91.69 88 THR A O 1
ATOM 663 N N . ALA A 1 89 ? -3.014 7.771 1.154 1.00 92.06 89 ALA A N 1
ATOM 664 C CA . ALA A 1 89 ? -3.142 6.411 1.663 1.00 92.06 89 ALA A CA 1
ATOM 665 C C . ALA A 1 89 ? -4.374 6.253 2.564 1.00 92.06 89 ALA A C 1
ATOM 667 O O . ALA A 1 89 ? -5.192 5.351 2.357 1.00 92.06 89 ALA A O 1
ATOM 668 N N . VAL A 1 90 ? -4.565 7.161 3.528 1.00 89.81 90 VAL A N 1
ATOM 669 C CA . VAL A 1 90 ? -5.729 7.161 4.428 1.00 89.81 90 VAL A CA 1
ATOM 670 C C . VAL A 1 90 ? -7.024 7.316 3.641 1.00 89.81 90 VAL A C 1
ATOM 672 O O . VAL A 1 90 ? -7.968 6.551 3.864 1.00 89.81 90 VAL A O 1
ATOM 675 N N . ALA A 1 91 ? -7.080 8.251 2.690 1.00 88.56 91 ALA A N 1
ATOM 676 C CA . ALA A 1 91 ? -8.249 8.442 1.840 1.00 88.56 91 ALA A CA 1
ATOM 677 C C . ALA A 1 91 ? -8.570 7.181 1.015 1.00 88.56 91 ALA A C 1
ATOM 679 O O . ALA A 1 91 ? -9.728 6.742 0.984 1.00 88.56 91 ALA A O 1
ATOM 680 N N . GLY A 1 92 ? -7.556 6.561 0.403 1.00 91.06 92 GLY A N 1
ATOM 681 C CA . GLY A 1 92 ? -7.687 5.352 -0.409 1.00 91.06 92 GLY A CA 1
ATOM 682 C C . GLY A 1 92 ? -8.152 4.136 0.394 1.00 91.06 92 GLY A C 1
ATOM 683 O O . GLY A 1 92 ? -9.140 3.491 0.025 1.00 91.06 92 GLY A O 1
ATOM 684 N N . VAL A 1 93 ? -7.510 3.863 1.534 1.00 90.88 93 VAL A N 1
ATOM 685 C CA . VAL A 1 93 ? -7.872 2.759 2.440 1.00 90.88 93 VAL A CA 1
ATOM 686 C C . VAL A 1 93 ? -9.280 2.952 2.995 1.00 90.88 93 VAL A C 1
ATOM 688 O O . VAL A 1 93 ? -10.105 2.037 2.931 1.00 90.88 93 VAL A O 1
ATOM 691 N N . ASN A 1 94 ? -9.606 4.158 3.463 1.00 88.94 94 ASN A N 1
ATOM 692 C CA . ASN A 1 94 ? -10.946 4.476 3.947 1.00 88.94 94 ASN A CA 1
ATOM 693 C C . ASN A 1 94 ? -12.004 4.286 2.845 1.00 88.94 94 ASN A C 1
ATOM 695 O O . ASN A 1 94 ? -13.063 3.706 3.089 1.00 88.94 94 ASN A O 1
ATOM 699 N N . SER A 1 95 ? -11.731 4.741 1.620 1.00 89.00 95 SER A N 1
ATOM 700 C CA . SER A 1 95 ? -12.634 4.564 0.477 1.00 89.00 95 SER A CA 1
ATOM 701 C C . SER A 1 95 ? -12.870 3.080 0.166 1.00 89.00 95 SER A C 1
ATOM 703 O O . SER A 1 95 ? -14.015 2.648 0.009 1.00 89.00 95 SER A O 1
ATOM 705 N N . TYR A 1 96 ? -11.808 2.270 0.158 1.00 90.44 96 TYR A N 1
ATOM 706 C CA . TYR A 1 96 ? -11.900 0.829 -0.074 1.00 90.44 96 TYR A CA 1
ATOM 707 C C . TYR A 1 96 ? -12.737 0.106 0.991 1.00 90.44 96 TYR A C 1
ATOM 709 O O . TYR A 1 96 ? -13.668 -0.635 0.656 1.00 90.44 96 TYR A O 1
ATOM 717 N N . LEU A 1 97 ? -12.458 0.360 2.270 1.00 86.25 97 LEU A N 1
ATOM 718 C CA . LEU A 1 97 ? -13.168 -0.275 3.381 1.00 86.25 97 LEU A CA 1
ATOM 719 C C . LEU A 1 97 ? -14.655 0.115 3.402 1.00 86.25 97 LEU A C 1
ATOM 721 O O . LEU A 1 97 ? -15.517 -0.740 3.618 1.00 86.25 97 LEU A O 1
ATOM 725 N N . ASN A 1 98 ? -14.984 1.368 3.071 1.00 85.19 98 ASN A N 1
ATOM 726 C CA . ASN A 1 98 ? -16.374 1.812 2.943 1.00 85.19 98 ASN A CA 1
ATOM 727 C C . ASN A 1 98 ? -17.118 1.088 1.811 1.00 85.19 98 ASN A C 1
ATOM 729 O O . ASN A 1 98 ? -18.248 0.639 2.023 1.00 85.19 98 ASN A O 1
ATOM 733 N N . ARG A 1 99 ? -16.489 0.911 0.637 1.00 85.12 99 ARG A N 1
ATOM 734 C CA . ARG A 1 99 ? -17.079 0.125 -0.465 1.00 85.12 99 ARG A CA 1
ATOM 735 C C . ARG A 1 99 ? -17.342 -1.319 -0.045 1.00 85.12 99 ARG A C 1
ATOM 737 O O . ARG A 1 99 ? -18.415 -1.852 -0.323 1.00 85.12 99 ARG A O 1
ATOM 744 N N . ARG A 1 100 ? -16.403 -1.939 0.676 1.00 83.06 100 ARG A N 1
ATOM 745 C CA . ARG A 1 100 ? -16.557 -3.307 1.191 1.00 83.06 100 ARG A CA 1
ATOM 746 C C . ARG A 1 100 ? -17.733 -3.415 2.166 1.00 83.06 100 ARG A C 1
ATOM 748 O O . ARG A 1 100 ? -18.578 -4.292 2.003 1.00 83.06 100 ARG A O 1
ATOM 755 N N . ASN A 1 101 ? -17.840 -2.491 3.119 1.00 80.19 101 ASN A N 1
ATOM 756 C CA . ASN A 1 101 ? -18.952 -2.455 4.073 1.00 80.19 101 ASN A CA 1
ATOM 757 C C . ASN A 1 101 ? -20.309 -2.236 3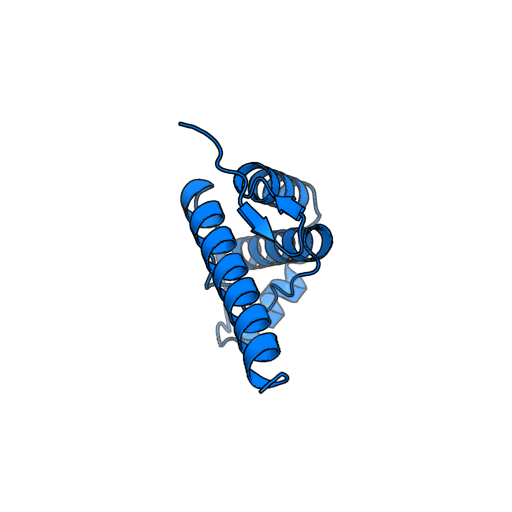.390 1.00 80.19 101 ASN A C 1
ATOM 759 O O . ASN A 1 101 ? -21.306 -2.840 3.784 1.00 80.19 101 ASN A O 1
ATOM 763 N N . ALA A 1 102 ? -20.372 -1.380 2.366 1.00 76.94 102 ALA A N 1
ATOM 764 C CA . ALA A 1 102 ? -21.586 -1.186 1.575 1.00 76.94 102 ALA A CA 1
ATOM 765 C C . ALA A 1 102 ? -21.989 -2.469 0.827 1.00 76.94 102 ALA A C 1
ATOM 767 O O . ALA A 1 102 ? -23.147 -2.874 0.906 1.00 76.94 102 ALA A O 1
ATOM 768 N N . GLY A 1 103 ? -21.034 -3.155 0.188 1.00 76.06 103 GLY A N 1
ATOM 769 C CA . GLY A 1 103 ? -21.282 -4.428 -0.496 1.00 76.06 103 GLY A CA 1
ATOM 770 C C . GLY A 1 103 ? -21.764 -5.539 0.444 1.00 76.06 103 GLY A C 1
ATOM 771 O O . GLY A 1 103 ? -22.693 -6.269 0.108 1.00 76.06 103 GLY A O 1
ATOM 772 N N . HIS A 1 104 ? -21.193 -5.637 1.649 1.00 71.69 104 HIS A N 1
ATOM 773 C CA . HIS A 1 104 ? -21.667 -6.575 2.674 1.00 71.69 104 HIS A CA 1
ATOM 774 C C . HIS A 1 104 ? -23.113 -6.279 3.103 1.00 71.69 104 HIS A C 1
ATOM 776 O O . HIS A 1 104 ? -23.930 -7.198 3.151 1.00 71.69 104 HIS A O 1
ATOM 782 N N . ARG A 1 105 ? -23.452 -5.006 3.359 1.00 68.38 105 ARG A N 1
ATOM 783 C CA . ARG A 1 105 ? -24.822 -4.603 3.725 1.00 68.38 105 ARG A CA 1
ATOM 784 C C . ARG A 1 105 ? -25.829 -4.897 2.613 1.00 68.38 105 ARG A C 1
ATOM 786 O O . ARG A 1 105 ? -26.883 -5.454 2.899 1.00 68.38 105 ARG A O 1
ATOM 793 N N . ALA A 1 106 ? -25.484 -4.597 1.359 1.00 68.06 106 ALA 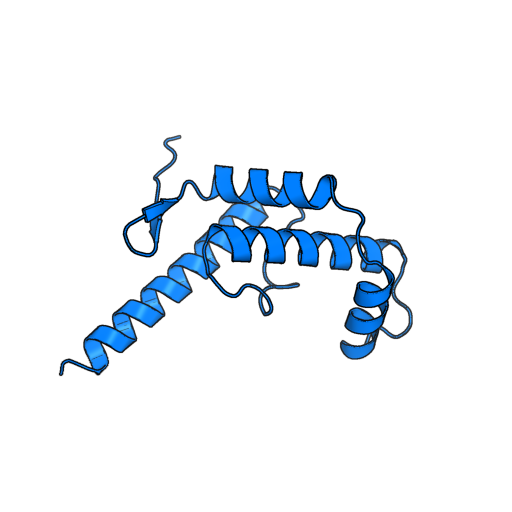A N 1
ATOM 794 C CA . ALA A 1 106 ? -26.349 -4.853 0.208 1.00 68.06 106 ALA A CA 1
ATOM 795 C C . ALA A 1 106 ? -26.672 -6.349 0.034 1.00 68.06 106 ALA A C 1
ATOM 797 O O . ALA A 1 106 ? -27.825 -6.712 -0.197 1.00 68.06 106 ALA A O 1
ATOM 798 N N . ARG A 1 107 ? -25.676 -7.232 0.206 1.00 65.31 107 ARG A N 1
ATOM 799 C CA . ARG A 1 107 ? -25.879 -8.693 0.153 1.00 65.31 107 ARG A CA 1
ATOM 800 C C . ARG A 1 107 ? -26.789 -9.187 1.274 1.00 65.31 107 ARG A C 1
ATOM 802 O O . ARG A 1 107 ? -27.612 -10.063 1.041 1.00 65.31 107 ARG A O 1
ATOM 809 N N . TRP A 1 108 ? -26.682 -8.603 2.466 1.00 61.31 108 TRP A N 1
ATOM 810 C CA . TRP A 1 108 ? -27.554 -8.962 3.581 1.00 61.31 108 TRP A CA 1
ATOM 811 C C . TRP A 1 108 ? -29.007 -8.548 3.317 1.00 61.31 108 TRP A C 1
ATOM 813 O O . TRP A 1 108 ? -29.906 -9.358 3.508 1.00 61.31 108 TRP A O 1
ATOM 823 N N . THR A 1 109 ? -29.240 -7.346 2.777 1.00 63.19 109 THR A N 1
ATOM 824 C CA . THR A 1 109 ? -30.590 -6.894 2.396 1.00 63.19 109 THR A CA 1
ATOM 825 C C . THR A 1 109 ? -31.187 -7.650 1.207 1.00 63.19 109 THR A C 1
ATOM 827 O O . THR A 1 109 ? -32.404 -7.757 1.123 1.00 63.19 109 THR A O 1
ATOM 830 N N . ALA A 1 110 ? -30.362 -8.160 0.287 1.00 61.50 110 ALA A N 1
ATOM 831 C CA . ALA A 1 110 ? -30.828 -8.922 -0.875 1.00 61.50 110 ALA A CA 1
ATOM 832 C C . ALA A 1 110 ? -31.194 -10.376 -0.531 1.00 61.50 110 ALA A C 1
ATOM 834 O O . ALA A 1 110 ? -32.092 -10.927 -1.150 1.00 61.50 110 ALA A O 1
ATOM 835 N N . ASN A 1 111 ? -30.529 -10.976 0.463 1.00 58.53 111 ASN A N 1
ATOM 836 C CA . ASN A 1 111 ? -30.794 -12.353 0.899 1.00 58.53 111 ASN A CA 1
ATOM 837 C C . ASN A 1 111 ? -31.903 -12.476 1.966 1.00 58.53 111 ASN A C 1
ATOM 839 O O . ASN A 1 111 ? -32.241 -13.593 2.340 1.00 58.53 111 ASN A O 1
ATOM 843 N N . HIS A 1 112 ? -32.433 -11.361 2.482 1.00 54.78 112 HIS A N 1
ATOM 844 C CA . HIS A 1 112 ? -33.515 -11.330 3.485 1.00 54.78 112 HIS A CA 1
ATOM 845 C C . HIS A 1 112 ? -34.779 -10.615 2.965 1.00 54.78 112 HIS A C 1
ATOM 847 O O . HIS A 1 112 ? -35.516 -10.008 3.743 1.00 54.78 112 HIS A O 1
ATOM 853 N N . ARG A 1 113 ? -35.007 -10.642 1.649 1.00 48.91 113 ARG A N 1
ATOM 854 C CA . ARG A 1 113 ? -36.263 -10.245 0.997 1.00 48.91 113 ARG A CA 1
ATOM 855 C C . ARG A 1 113 ? -36.875 -11.460 0.327 1.00 48.91 113 ARG A C 1
ATOM 857 O O . ARG A 1 113 ? -38.118 -11.535 0.343 1.00 48.91 113 ARG A O 1
#

Sequence (113 aa):
MGNKKRQIQGAQYDVTALVLEAMAAADTQVLDTEAARQSLAYMGRTNPTDEQVARYARETAILAALASRTGANFGNQIGKIDFSSIETAVAGVNSYLNRRNAGHRARWTANHR

Organism: NCBI:txid1070528

Foldseek 3Di:
DDQPQDAFPNDRDSLLVQLVVLLVQLVPDDFPLVVLQVVCVVVVCPDDDSVSSVVQSSLVSSQVSSCVVRVDRCPVCRVVQDPPDSVSNSVRVVVVSVVVRVVVVVVVVVVVD

Secondary structure (DSSP, 8-state):
-----EEETTEEE-HHHHHHHHHHHHHTS---HHHHHHHHHHTT-SS--HHHHHHHHHHHHHHHHHHHHH----GGGTTTS--SSHHHHHHHHHHHHHHHHHHHHHHHHHHT-